Protein AF-A0A969JEM6-F1 (afdb_monomer_lite)

Structure (mmCIF, N/CA/C/O backbone):
data_AF-A0A969JEM6-F1
#
_entry.id   AF-A0A969JEM6-F1
#
loop_
_atom_site.group_PDB
_atom_site.id
_atom_site.type_symbol
_atom_site.label_atom_id
_atom_site.label_alt_id
_atom_site.label_comp_id
_atom_site.label_asym_id
_atom_site.label_entity_id
_atom_site.label_seq_id
_atom_site.pdbx_PDB_ins_code
_atom_site.Cartn_x
_atom_site.Cartn_y
_atom_site.Cartn_z
_atom_site.occupancy
_atom_site.B_iso_or_equiv
_atom_site.auth_seq_id
_atom_site.auth_comp_id
_atom_site.auth_asym_id
_atom_site.auth_atom_id
_atom_site.pdbx_PDB_model_num
ATOM 1 N N . MET A 1 1 ? 34.887 -62.435 2.818 1.00 40.88 1 MET A N 1
ATOM 2 C CA . MET A 1 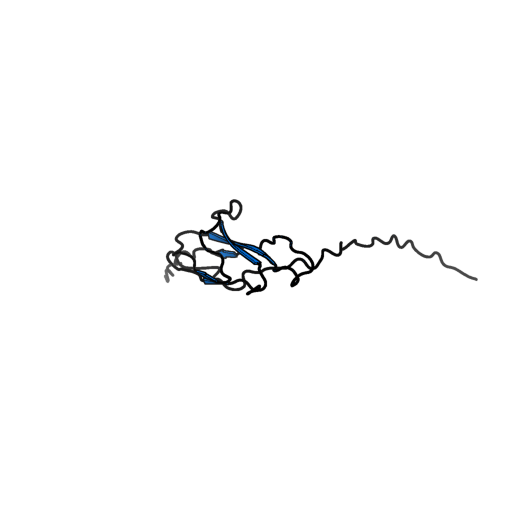1 ? 34.932 -61.099 3.454 1.00 40.88 1 MET A CA 1
ATOM 3 C C . MET A 1 1 ? 34.370 -60.089 2.469 1.00 40.88 1 MET A C 1
ATOM 5 O O . MET A 1 1 ? 34.846 -60.083 1.344 1.00 40.88 1 MET A O 1
ATOM 9 N N . GLY A 1 2 ? 33.374 -59.289 2.868 1.00 42.28 2 GLY A N 1
ATOM 10 C CA . GLY A 1 2 ? 32.881 -58.158 2.066 1.00 42.28 2 GLY A CA 1
ATOM 11 C C . GLY A 1 2 ? 31.362 -57.968 2.062 1.00 42.28 2 GLY A C 1
ATOM 12 O O . GLY A 1 2 ? 30.736 -58.133 1.025 1.00 42.28 2 GLY A O 1
ATOM 13 N N . PHE A 1 3 ? 30.788 -57.622 3.221 1.00 39.22 3 PHE A N 1
ATOM 14 C CA . PHE A 1 3 ? 29.516 -56.885 3.349 1.00 39.22 3 PHE A CA 1
ATOM 15 C C . PHE A 1 3 ? 29.676 -55.501 2.656 1.00 39.22 3 PHE A C 1
ATOM 17 O O . PHE A 1 3 ? 30.800 -55.025 2.537 1.00 39.22 3 PHE A O 1
ATOM 24 N N . PHE A 1 4 ? 28.676 -54.785 2.133 1.00 37.66 4 PHE A N 1
ATOM 25 C CA . PHE A 1 4 ? 27.441 -54.310 2.758 1.00 37.66 4 PHE A CA 1
ATOM 26 C C . PHE A 1 4 ? 26.415 -53.894 1.688 1.00 37.66 4 PHE A C 1
ATOM 28 O O . PHE A 1 4 ? 26.761 -53.318 0.657 1.00 37.66 4 PHE A O 1
ATOM 35 N N . VAL A 1 5 ? 25.141 -54.121 2.007 1.00 42.50 5 VAL A N 1
ATOM 36 C CA . VAL A 1 5 ? 23.962 -53.520 1.370 1.00 42.50 5 VAL A CA 1
ATOM 37 C C . VAL A 1 5 ? 24.083 -51.997 1.455 1.00 42.50 5 VAL A C 1
ATOM 39 O O . VAL A 1 5 ? 24.237 -51.465 2.555 1.00 42.50 5 VAL A O 1
ATOM 42 N N . LYS A 1 6 ? 24.009 -51.284 0.324 1.00 45.16 6 LYS A N 1
ATOM 43 C CA . LYS A 1 6 ? 23.930 -49.819 0.333 1.00 45.16 6 LYS A CA 1
ATOM 44 C C . LYS A 1 6 ? 22.511 -49.369 -0.001 1.00 45.16 6 LYS A C 1
ATOM 46 O O . LYS A 1 6 ? 21.982 -49.614 -1.078 1.00 45.16 6 LYS A O 1
ATOM 51 N N . ILE A 1 7 ? 21.943 -48.782 1.039 1.00 41.78 7 ILE A N 1
ATOM 52 C CA . ILE A 1 7 ? 20.636 -48.173 1.243 1.00 41.78 7 ILE A CA 1
ATOM 53 C C . ILE A 1 7 ? 20.178 -47.311 0.057 1.00 41.78 7 ILE A C 1
ATOM 55 O O . ILE A 1 7 ? 20.958 -46.581 -0.551 1.00 41.78 7 ILE A O 1
ATOM 59 N N . ILE A 1 8 ? 18.875 -47.401 -0.210 1.00 48.31 8 ILE A N 1
ATOM 60 C CA . ILE A 1 8 ? 18.092 -46.586 -1.136 1.00 48.31 8 ILE A CA 1
ATOM 61 C C . ILE A 1 8 ? 18.220 -45.119 -0.710 1.00 48.31 8 ILE A C 1
ATOM 63 O O . ILE A 1 8 ? 17.742 -44.747 0.358 1.00 48.31 8 ILE A O 1
ATOM 67 N N . ALA A 1 9 ? 18.826 -44.275 -1.537 1.00 36.41 9 ALA A N 1
ATOM 68 C CA . ALA A 1 9 ? 18.547 -42.847 -1.496 1.00 36.41 9 ALA A CA 1
ATOM 69 C C . ALA A 1 9 ? 17.651 -42.558 -2.697 1.00 36.41 9 ALA A C 1
ATOM 71 O O . ALA A 1 9 ? 18.123 -42.296 -3.801 1.00 36.41 9 ALA A O 1
ATOM 72 N N . GLN A 1 10 ? 16.339 -42.676 -2.489 1.00 46.25 10 GLN A N 1
ATOM 73 C CA . GLN A 1 10 ? 15.382 -41.976 -3.325 1.00 46.25 10 GLN A CA 1
ATOM 74 C C . GLN A 1 10 ? 15.727 -40.507 -3.111 1.00 46.25 10 GLN A C 1
ATOM 76 O O . GLN A 1 10 ? 15.475 -39.956 -2.040 1.00 46.25 10 GLN A O 1
ATOM 81 N N . SER A 1 11 ? 16.428 -39.914 -4.075 1.00 45.47 11 SER A N 1
ATOM 82 C CA . SER A 1 11 ? 16.534 -38.470 -4.140 1.00 45.47 11 SER A CA 1
ATOM 83 C C . SER A 1 11 ? 15.106 -37.993 -4.358 1.00 45.47 11 SER A C 1
ATOM 85 O O . SER A 1 11 ? 14.621 -37.895 -5.479 1.00 45.47 11 SER A O 1
ATOM 87 N N . VAL A 1 12 ? 14.406 -37.725 -3.261 1.00 53.12 12 VAL A N 1
ATOM 88 C CA . VAL A 1 12 ? 13.613 -36.517 -3.244 1.00 53.12 12 VAL A CA 1
ATOM 89 C C . VAL A 1 12 ? 14.666 -35.423 -3.334 1.00 53.12 12 VAL A C 1
ATOM 91 O O . VAL A 1 12 ? 15.218 -34.959 -2.340 1.00 53.12 12 VAL A O 1
ATOM 94 N N . ALA A 1 13 ? 15.032 -35.067 -4.568 1.00 46.59 13 ALA A N 1
ATOM 95 C CA . ALA A 1 13 ? 15.223 -33.663 -4.826 1.00 46.59 13 ALA A CA 1
ATOM 96 C C . ALA A 1 13 ? 13.901 -33.081 -4.345 1.00 46.59 13 ALA A C 1
ATOM 98 O O . ALA A 1 13 ? 12.860 -33.234 -4.984 1.00 46.59 13 ALA A O 1
ATOM 99 N N . SER A 1 14 ? 13.907 -32.601 -3.104 1.00 43.34 14 SER A N 1
ATOM 100 C CA . SER A 1 14 ? 13.032 -31.526 -2.729 1.00 43.34 14 SER A CA 1
ATOM 101 C C . SER A 1 14 ? 13.336 -30.504 -3.803 1.00 43.34 14 SER A C 1
ATOM 103 O O . SER A 1 14 ? 14.356 -29.822 -3.738 1.00 43.34 14 SER A O 1
ATOM 105 N N . ASP A 1 15 ? 12.534 -30.522 -4.865 1.00 44.91 15 ASP A N 1
ATOM 106 C CA . ASP A 1 15 ? 12.323 -29.375 -5.711 1.00 44.91 15 ASP A CA 1
ATOM 107 C C . ASP A 1 15 ? 11.793 -28.319 -4.736 1.00 44.91 15 ASP A C 1
ATOM 109 O O . ASP A 1 15 ? 10.605 -28.017 -4.661 1.00 44.91 15 ASP A O 1
ATOM 113 N N . GLU A 1 16 ? 12.697 -27.717 -3.966 1.00 48.38 16 GLU A N 1
ATOM 114 C CA . GLU A 1 16 ? 12.701 -26.279 -3.935 1.00 48.38 16 GLU A CA 1
ATOM 115 C C . GLU A 1 16 ? 12.905 -25.903 -5.394 1.00 48.38 16 GLU A C 1
ATOM 117 O O . GLU A 1 16 ? 14.022 -25.779 -5.895 1.00 48.38 16 GLU A O 1
ATOM 122 N N . ILE A 1 17 ? 11.771 -25.832 -6.100 1.00 39.69 17 ILE A N 1
ATOM 123 C CA . ILE A 1 17 ? 11.604 -25.005 -7.274 1.00 39.69 17 ILE A CA 1
ATOM 124 C C . ILE A 1 17 ? 12.444 -23.782 -6.951 1.00 39.69 17 ILE A C 1
ATOM 126 O O . ILE A 1 17 ? 12.180 -23.110 -5.951 1.00 39.69 17 ILE A O 1
ATOM 130 N N . ILE A 1 18 ? 13.502 -23.551 -7.724 1.00 42.97 18 ILE A N 1
ATOM 131 C CA . ILE A 1 18 ? 14.241 -22.301 -7.652 1.00 42.97 18 ILE A CA 1
ATOM 132 C C . ILE A 1 18 ? 13.250 -21.276 -8.191 1.00 42.97 18 ILE A C 1
ATOM 134 O O . ILE A 1 18 ? 13.226 -20.958 -9.378 1.00 42.97 18 ILE A O 1
ATOM 138 N N . ILE A 1 19 ? 12.320 -20.855 -7.336 1.00 39.88 19 ILE A N 1
ATOM 139 C CA . ILE A 1 19 ? 11.468 -19.728 -7.615 1.00 39.88 19 ILE A CA 1
ATOM 140 C C . ILE A 1 19 ? 12.484 -18.601 -7.672 1.00 39.88 19 ILE A C 1
ATOM 142 O O . ILE A 1 19 ? 13.148 -18.334 -6.666 1.00 39.88 19 ILE A O 1
ATOM 146 N N . ALA A 1 20 ? 12.681 -18.024 -8.864 1.00 47.22 20 ALA A N 1
ATOM 147 C CA . ALA A 1 20 ? 13.446 -16.792 -9.045 1.00 47.22 20 ALA A CA 1
ATOM 148 C C . ALA A 1 20 ? 13.186 -15.893 -7.834 1.00 47.22 20 ALA A C 1
ATOM 150 O O . ALA A 1 20 ? 12.021 -15.854 -7.426 1.00 47.22 20 ALA A O 1
ATOM 151 N N . PRO A 1 21 ? 14.204 -15.248 -7.229 1.00 49.34 21 PRO A N 1
ATOM 152 C CA . PRO A 1 21 ? 14.041 -14.553 -5.957 1.00 49.34 21 PRO A CA 1
ATOM 153 C C . PRO A 1 21 ? 12.795 -13.675 -6.034 1.00 49.34 21 PRO A C 1
ATOM 155 O O . PRO A 1 21 ? 12.792 -12.648 -6.713 1.00 49.34 21 PRO A O 1
ATOM 158 N N . ILE A 1 22 ? 11.699 -14.136 -5.417 1.00 52.25 22 ILE A N 1
ATOM 159 C CA . ILE A 1 22 ? 10.455 -13.382 -5.436 1.00 52.25 22 ILE A CA 1
ATOM 160 C C . ILE A 1 22 ? 10.801 -12.120 -4.674 1.00 52.25 22 ILE A C 1
ATOM 162 O O . ILE A 1 22 ? 11.292 -12.184 -3.542 1.00 52.25 22 ILE A O 1
ATOM 166 N N . LEU A 1 23 ? 10.593 -10.982 -5.324 1.00 62.50 23 LEU A N 1
ATOM 167 C CA . LEU A 1 23 ? 10.814 -9.685 -4.726 1.00 62.50 23 LEU A CA 1
ATOM 168 C C . LEU A 1 23 ? 9.880 -9.558 -3.520 1.00 62.50 23 LEU A C 1
ATOM 170 O O . LEU A 1 23 ? 8.702 -9.251 -3.657 1.00 62.50 23 LEU A O 1
ATOM 174 N N . HIS A 1 24 ? 10.391 -9.848 -2.326 1.00 65.06 24 HIS A N 1
ATOM 175 C CA . HIS A 1 24 ? 9.619 -9.705 -1.103 1.00 65.06 24 HIS A CA 1
ATOM 176 C C . HIS A 1 24 ? 9.538 -8.227 -0.754 1.00 65.06 24 HIS A C 1
ATOM 178 O O . HIS A 1 24 ? 10.484 -7.623 -0.247 1.00 65.06 24 HIS A O 1
ATOM 184 N N . ILE A 1 25 ? 8.385 -7.641 -1.045 1.00 68.62 25 ILE A N 1
ATOM 185 C CA . ILE A 1 25 ? 8.106 -6.250 -0.728 1.00 68.62 25 ILE A CA 1
ATOM 186 C C . ILE A 1 25 ? 7.354 -6.222 0.575 1.00 68.62 25 ILE A C 1
ATOM 188 O O . ILE A 1 25 ? 6.277 -6.803 0.706 1.00 68.62 25 ILE A O 1
ATOM 192 N N . ASN A 1 26 ? 7.933 -5.496 1.517 1.00 72.25 26 ASN A N 1
ATOM 193 C CA . ASN A 1 26 ? 7.335 -5.286 2.811 1.00 72.25 26 ASN A CA 1
ATOM 194 C C . ASN A 1 26 ? 6.943 -3.819 2.964 1.00 72.25 26 ASN A C 1
ATOM 196 O O . ASN A 1 26 ? 7.688 -2.910 2.577 1.00 72.25 26 ASN A O 1
ATOM 200 N N . ILE A 1 27 ? 5.776 -3.604 3.555 1.00 75.19 27 ILE A N 1
ATOM 201 C CA . ILE A 1 27 ? 5.439 -2.366 4.240 1.00 75.19 27 ILE A CA 1
ATOM 202 C C . ILE A 1 27 ? 6.286 -2.372 5.513 1.00 75.19 27 ILE A C 1
ATOM 204 O O . ILE A 1 27 ? 6.094 -3.220 6.382 1.00 75.19 27 ILE A O 1
ATOM 208 N N . LEU A 1 28 ? 7.291 -1.499 5.564 1.00 63.34 28 LEU A N 1
ATOM 209 C CA . LEU A 1 28 ? 8.305 -1.491 6.624 1.00 63.34 28 LEU A CA 1
ATOM 210 C C . LEU A 1 28 ? 7.969 -0.549 7.770 1.00 63.34 28 LEU A C 1
ATOM 212 O O . LEU A 1 28 ? 8.478 -0.715 8.874 1.00 63.34 28 LEU A O 1
ATOM 216 N N . GLU A 1 29 ? 7.138 0.453 7.503 1.00 66.12 29 GLU A N 1
ATOM 217 C CA . GLU A 1 29 ? 6.789 1.467 8.485 1.00 66.12 29 GLU A CA 1
ATOM 218 C C . GLU A 1 29 ? 5.302 1.777 8.394 1.00 66.12 29 GLU A C 1
ATOM 220 O O . GLU A 1 29 ? 4.740 1.861 7.301 1.00 66.12 29 GLU A O 1
ATOM 225 N N . GLY A 1 30 ? 4.688 1.910 9.566 1.00 62.81 30 GLY A N 1
ATOM 226 C CA . GLY A 1 30 ? 3.265 2.132 9.760 1.00 62.81 30 GLY A CA 1
ATOM 227 C C . GLY A 1 30 ? 2.874 1.713 11.168 1.00 62.81 30 GLY A C 1
ATOM 228 O O . GLY A 1 30 ? 3.247 0.626 11.607 1.00 62.81 30 GLY A O 1
ATOM 229 N N . SER A 1 31 ? 2.138 2.558 11.891 1.00 67.31 31 SER A N 1
ATOM 230 C CA . SER A 1 31 ? 1.594 2.131 13.179 1.00 67.31 31 SER A CA 1
ATOM 231 C C . SER A 1 31 ? 0.557 1.037 12.930 1.00 67.31 31 SER A C 1
ATOM 233 O O . SER A 1 31 ? -0.398 1.255 12.185 1.00 67.31 31 SER A O 1
ATOM 235 N N . SER A 1 32 ? 0.741 -0.143 13.526 1.00 74.00 32 SER A N 1
ATOM 236 C CA . SER A 1 32 ? -0.262 -1.216 13.479 1.00 74.00 32 SER A CA 1
ATOM 237 C C . SER A 1 32 ? -1.495 -0.876 14.311 1.00 74.00 32 SER A C 1
ATOM 239 O O . SER A 1 32 ? -2.564 -1.432 14.082 1.00 74.00 32 SER A O 1
ATOM 241 N N . ASN A 1 33 ? -1.334 0.048 15.258 1.00 79.19 33 ASN A N 1
ATOM 242 C CA . ASN A 1 33 ? -2.306 0.403 16.270 1.00 79.19 33 ASN A CA 1
ATOM 243 C C . ASN A 1 33 ? -2.381 1.930 16.354 1.00 79.19 33 ASN A C 1
ATOM 245 O O . ASN A 1 33 ? -1.367 2.585 16.596 1.00 79.19 33 ASN A O 1
ATOM 249 N N . ILE A 1 34 ? -3.553 2.509 16.132 1.00 82.31 34 ILE A N 1
ATOM 250 C CA . ILE A 1 34 ? -3.751 3.963 16.199 1.00 82.31 34 ILE A CA 1
ATOM 251 C C . ILE A 1 34 ? -5.029 4.311 16.935 1.00 82.31 34 ILE A C 1
ATOM 253 O O . ILE A 1 34 ? -5.940 3.493 17.034 1.00 82.31 34 ILE A O 1
ATOM 257 N N . LYS A 1 35 ? -5.144 5.555 17.393 1.00 84.00 35 LYS A N 1
ATOM 258 C CA . LYS A 1 35 ? -6.428 6.050 17.897 1.00 84.00 35 LYS A CA 1
ATOM 259 C C . LYS A 1 35 ? -7.352 6.410 16.738 1.00 84.00 35 LYS A C 1
ATOM 261 O O . LYS A 1 35 ? -6.907 6.818 15.666 1.00 84.00 35 LYS A O 1
ATOM 266 N N . SER A 1 36 ? -8.660 6.299 16.966 1.00 79.44 36 SER A N 1
ATOM 267 C CA . SER A 1 36 ? -9.655 6.764 15.994 1.00 79.44 36 SER A CA 1
ATOM 268 C C . SER A 1 36 ? -9.415 8.235 15.641 1.00 79.44 36 SER A C 1
ATOM 270 O O . SER A 1 36 ? -9.293 9.081 16.528 1.00 79.44 36 SER A O 1
ATOM 272 N N . GLY A 1 37 ? -9.346 8.531 14.346 1.00 82.12 37 GLY A N 1
ATOM 273 C CA . GLY A 1 37 ? -9.076 9.866 13.820 1.00 82.12 37 GLY A CA 1
ATOM 274 C C . GLY A 1 37 ? -7.595 10.176 13.577 1.00 82.12 37 GLY A C 1
ATOM 275 O O . GLY A 1 37 ? -7.290 11.253 13.064 1.00 82.12 37 GLY A O 1
ATOM 276 N N . GLU A 1 38 ? -6.676 9.260 13.888 1.00 85.62 38 GLU A N 1
ATOM 277 C CA . GLU A 1 38 ? -5.264 9.423 13.543 1.00 85.62 38 GLU A CA 1
ATOM 278 C C . GLU A 1 38 ? -4.972 9.015 12.098 1.00 85.62 38 GLU A C 1
ATOM 280 O O . GLU A 1 38 ? -5.684 8.228 11.464 1.00 85.62 38 GLU A O 1
ATOM 285 N N . LYS A 1 39 ? -3.896 9.594 11.571 1.00 86.81 39 LYS A N 1
ATOM 286 C CA . LYS A 1 39 ? -3.336 9.261 10.266 1.00 86.81 39 LYS A CA 1
ATOM 287 C C . LYS A 1 39 ? -2.079 8.429 10.450 1.00 86.81 39 LYS A C 1
ATOM 289 O O . LYS A 1 39 ? -1.346 8.620 11.418 1.00 86.81 39 LYS A O 1
ATOM 294 N N . VAL A 1 40 ? -1.788 7.574 9.479 1.00 88.31 40 VAL A N 1
ATOM 295 C CA . VAL A 1 40 ? -0.569 6.767 9.452 1.00 88.31 40 VAL A CA 1
ATOM 296 C C . VAL A 1 40 ? 0.186 7.038 8.167 1.00 88.31 40 VAL A C 1
ATOM 298 O O . VAL A 1 40 ? -0.406 7.133 7.095 1.00 88.31 40 VAL A O 1
ATOM 301 N N . VAL A 1 41 ? 1.507 7.136 8.275 1.00 88.69 41 VAL A N 1
ATOM 302 C CA . VAL A 1 41 ? 2.393 7.143 7.113 1.00 88.69 41 VAL A CA 1
ATOM 303 C C . VAL A 1 41 ? 2.909 5.728 6.912 1.00 88.69 41 VAL A C 1
ATOM 305 O O . VAL A 1 41 ? 3.611 5.194 7.769 1.00 88.69 41 VAL A O 1
ATOM 308 N N . LEU A 1 42 ? 2.546 5.134 5.781 1.00 87.94 42 LEU A N 1
ATOM 309 C CA . LEU A 1 42 ? 3.030 3.840 5.335 1.00 87.94 42 LEU A CA 1
ATOM 310 C C . LEU A 1 42 ? 4.204 4.019 4.379 1.00 87.94 42 LEU A C 1
ATOM 312 O O . LEU A 1 42 ? 4.165 4.888 3.504 1.00 87.94 42 LEU A O 1
ATOM 316 N N . LYS A 1 43 ? 5.236 3.186 4.526 1.00 87.12 43 LYS A N 1
ATOM 317 C CA . LYS A 1 43 ? 6.393 3.173 3.619 1.00 87.12 43 LYS A CA 1
ATOM 318 C C . LYS A 1 43 ? 6.737 1.765 3.161 1.00 87.12 43 LYS A C 1
ATOM 320 O O . LYS A 1 43 ? 6.588 0.798 3.907 1.00 87.12 43 LYS A O 1
ATOM 325 N N . THR A 1 44 ? 7.237 1.669 1.937 1.00 83.88 44 THR A N 1
ATOM 326 C CA . THR A 1 44 ? 7.695 0.415 1.319 1.00 83.88 44 THR A CA 1
ATOM 327 C C . THR A 1 44 ? 9.221 0.364 1.260 1.00 83.88 44 THR A C 1
ATOM 329 O O . THR A 1 44 ? 9.866 1.401 1.124 1.00 83.88 44 THR A O 1
ATOM 332 N N . ASN A 1 45 ? 9.811 -0.836 1.319 1.00 77.94 45 ASN A N 1
ATOM 333 C CA . ASN A 1 45 ? 11.273 -0.989 1.214 1.00 77.94 45 ASN A CA 1
ATOM 334 C C . ASN A 1 45 ? 11.838 -0.743 -0.191 1.00 77.94 45 ASN A C 1
ATOM 336 O O . ASN A 1 45 ? 13.037 -0.562 -0.356 1.00 77.94 45 ASN A O 1
ATOM 340 N N . GLY A 1 46 ? 11.014 -0.842 -1.233 1.00 68.81 46 GLY A N 1
ATOM 341 C CA . GLY A 1 46 ? 11.573 -0.986 -2.576 1.00 68.81 46 GLY A CA 1
ATOM 342 C C . GLY A 1 46 ? 11.870 0.314 -3.317 1.00 68.81 46 GLY A C 1
ATOM 343 O O . GLY A 1 46 ? 12.295 0.233 -4.459 1.00 68.81 46 GLY A O 1
ATOM 344 N N . GLY A 1 47 ? 11.708 1.483 -2.685 1.00 73.12 47 GLY A N 1
ATOM 345 C CA . GLY A 1 47 ? 12.183 2.767 -3.229 1.00 73.12 47 GLY A CA 1
ATOM 346 C C . GLY A 1 47 ? 11.869 2.989 -4.719 1.00 73.12 47 GLY A C 1
ATOM 347 O O . GLY A 1 47 ? 10.814 2.594 -5.220 1.00 73.12 47 GLY A O 1
ATOM 348 N N . ASP A 1 48 ? 12.836 3.554 -5.438 1.00 75.19 48 ASP A N 1
ATOM 349 C CA . ASP A 1 48 ? 12.768 3.793 -6.885 1.00 75.19 48 ASP A CA 1
ATOM 350 C C . ASP A 1 48 ? 12.974 2.519 -7.728 1.00 75.19 48 ASP A C 1
ATOM 352 O O . ASP A 1 48 ? 13.176 2.603 -8.934 1.00 75.19 48 ASP A O 1
ATOM 356 N N . ALA A 1 49 ? 12.950 1.321 -7.133 1.00 76.62 49 ALA A N 1
ATOM 357 C CA . ALA A 1 49 ? 13.148 0.068 -7.862 1.00 76.62 49 ALA A CA 1
ATOM 358 C C . ALA A 1 49 ? 11.874 -0.427 -8.582 1.00 76.62 49 ALA A C 1
ATOM 360 O O . ALA A 1 49 ? 11.892 -1.492 -9.209 1.00 76.62 49 ALA A O 1
ATOM 361 N N . PHE A 1 50 ? 10.772 0.330 -8.508 1.00 82.69 50 PHE A N 1
ATOM 362 C CA . PHE A 1 50 ? 9.481 -0.008 -9.110 1.00 82.69 50 PHE A CA 1
ATOM 363 C C . PHE A 1 50 ? 9.116 0.910 -10.274 1.00 82.69 50 PHE A C 1
ATOM 365 O O . PHE A 1 50 ? 9.208 2.129 -10.173 1.00 82.69 50 PHE A O 1
ATOM 372 N N . SER A 1 51 ? 8.650 0.317 -11.375 1.00 84.00 51 SER A N 1
ATOM 373 C CA . SER A 1 51 ? 8.101 1.048 -12.520 1.00 84.00 51 SER A CA 1
ATOM 374 C C . SER A 1 51 ? 6.669 1.500 -12.261 1.00 84.00 51 SER A C 1
ATOM 376 O O . SER A 1 51 ? 6.256 2.569 -12.709 1.00 84.00 51 SER A O 1
ATOM 378 N N . THR A 1 52 ? 5.904 0.693 -11.526 1.00 87.06 52 THR A N 1
ATOM 379 C CA . THR A 1 52 ? 4.553 1.038 -11.094 1.00 87.06 52 THR A CA 1
ATOM 380 C C . THR A 1 52 ? 4.365 0.681 -9.634 1.00 87.06 52 THR A C 1
ATOM 382 O O . THR A 1 52 ? 4.870 -0.331 -9.152 1.00 87.06 52 THR A O 1
ATOM 385 N N . LEU A 1 53 ? 3.615 1.517 -8.926 1.00 89.25 53 LEU A N 1
ATOM 386 C CA . LEU A 1 53 ? 3.273 1.327 -7.527 1.00 89.25 53 LEU A CA 1
ATOM 387 C C . LEU A 1 53 ? 1.837 1.813 -7.346 1.00 89.25 53 LEU A C 1
ATOM 389 O O . LEU A 1 53 ? 1.464 2.864 -7.866 1.00 89.25 53 LEU A O 1
ATOM 393 N N . GLN A 1 54 ? 1.018 1.016 -6.673 1.00 91.94 54 GLN A N 1
ATOM 394 C CA . GLN A 1 54 ? -0.390 1.296 -6.443 1.00 91.94 54 GLN A CA 1
ATOM 395 C C . GLN A 1 54 ? -0.780 0.800 -5.055 1.00 91.94 54 GLN A C 1
ATOM 397 O O . GLN A 1 54 ? -0.845 -0.405 -4.796 1.00 91.94 54 GLN A O 1
ATOM 402 N N . TRP A 1 55 ? -1.078 1.733 -4.156 1.00 92.12 55 TRP A N 1
ATOM 403 C CA . TRP A 1 55 ? -1.617 1.379 -2.849 1.00 92.12 55 TRP A CA 1
ATOM 404 C C . TRP A 1 55 ? -3.060 0.907 -2.964 1.00 92.12 55 TRP A C 1
ATOM 406 O O . TRP A 1 55 ? -3.863 1.450 -3.733 1.00 92.12 55 TRP A O 1
ATOM 416 N N . GLN A 1 56 ? -3.381 -0.100 -2.162 1.00 91.69 56 GLN A N 1
ATOM 417 C CA . GLN A 1 56 ? -4.713 -0.652 -2.013 1.00 91.69 56 GLN A CA 1
ATOM 418 C C . GLN A 1 56 ? -5.102 -0.684 -0.541 1.00 91.69 56 GLN A C 1
ATOM 420 O O . GLN A 1 56 ? -4.279 -0.982 0.328 1.00 91.69 56 GLN A O 1
ATOM 425 N N . LEU A 1 57 ? -6.376 -0.410 -0.281 1.00 91.50 57 LEU A N 1
ATOM 426 C CA . LEU A 1 57 ? -6.977 -0.549 1.037 1.00 91.50 57 LEU A CA 1
ATOM 427 C C . LEU A 1 57 ? -8.066 -1.616 1.018 1.00 91.50 57 LEU 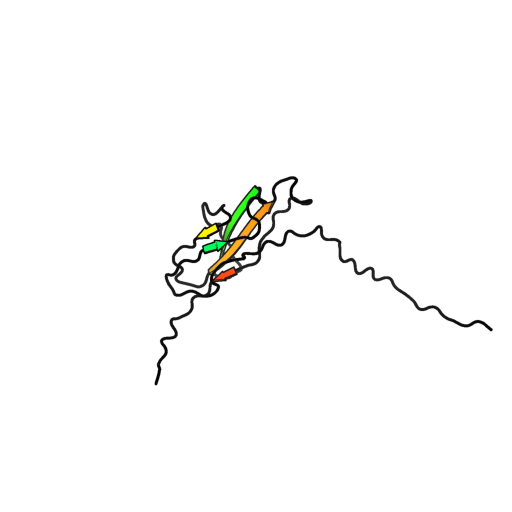A C 1
ATOM 429 O O . LEU A 1 57 ? -8.662 -1.907 -0.021 1.00 91.50 57 LEU A O 1
ATOM 433 N N . SER A 1 58 ? -8.339 -2.178 2.183 1.00 91.25 58 SER A N 1
ATOM 434 C CA . SER A 1 58 ? -9.404 -3.141 2.411 1.00 91.25 58 SER A CA 1
ATOM 435 C C . SER A 1 58 ? -9.975 -2.959 3.815 1.00 91.25 58 SER A C 1
ATOM 437 O O . SER A 1 58 ? -9.266 -2.548 4.730 1.00 91.25 58 SER A O 1
ATOM 439 N N . LEU A 1 59 ? -11.262 -3.256 3.991 1.00 88.75 59 LEU A N 1
ATOM 440 C CA . LEU A 1 59 ? -11.926 -3.240 5.301 1.00 88.75 59 LEU A CA 1
ATOM 441 C C . LEU A 1 59 ? -11.980 -4.625 5.953 1.00 88.75 59 LEU A C 1
ATOM 443 O O . LEU A 1 59 ? -12.188 -4.734 7.155 1.00 88.75 59 LEU A O 1
ATOM 447 N N . ASP A 1 60 ? -11.799 -5.680 5.162 1.00 86.50 60 ASP A N 1
ATOM 448 C CA . ASP A 1 60 ? -11.972 -7.076 5.567 1.00 86.50 60 ASP A CA 1
ATOM 449 C C . ASP A 1 60 ? -10.728 -7.942 5.296 1.00 86.50 60 ASP A C 1
ATOM 451 O O . ASP A 1 60 ? -10.721 -9.134 5.607 1.00 86.50 60 ASP A O 1
ATOM 455 N N . GLY A 1 61 ? -9.688 -7.364 4.686 1.00 83.00 61 GLY A N 1
ATOM 456 C CA . GLY A 1 61 ? -8.481 -8.059 4.238 1.00 83.00 61 GLY A CA 1
ATOM 457 C C . GLY A 1 61 ? -8.696 -8.954 3.011 1.00 83.00 61 GLY A C 1
ATOM 458 O O . GLY A 1 61 ? -7.757 -9.620 2.571 1.00 83.00 61 GLY A O 1
ATOM 459 N N . LYS A 1 62 ? -9.908 -8.983 2.441 1.00 85.81 62 LYS A N 1
ATOM 460 C CA . LYS A 1 62 ? -10.296 -9.872 1.333 1.00 85.81 62 LYS A CA 1
ATOM 461 C C . LYS A 1 62 ? -10.599 -9.090 0.065 1.00 85.81 62 LYS A C 1
ATOM 463 O O . LYS A 1 62 ? -10.104 -9.447 -1.002 1.00 85.81 62 LYS A O 1
ATOM 468 N N . VAL A 1 63 ? -11.382 -8.020 0.178 1.00 90.75 63 VAL A N 1
ATOM 469 C CA . VAL A 1 63 ? -11.751 -7.147 -0.935 1.00 90.75 63 VAL A CA 1
ATOM 470 C C . VAL A 1 63 ? -10.880 -5.904 -0.903 1.00 90.75 63 VAL A C 1
ATOM 472 O O . VAL A 1 63 ? -10.914 -5.130 0.053 1.00 90.75 63 VAL A O 1
ATOM 475 N N . TRP A 1 64 ? -10.107 -5.708 -1.965 1.00 90.94 64 TRP A N 1
ATOM 476 C CA . TRP A 1 64 ? -9.111 -4.648 -2.068 1.00 90.94 64 TRP A CA 1
ATOM 477 C C . TRP A 1 64 ? -9.525 -3.610 -3.102 1.00 90.94 64 TRP A C 1
ATOM 479 O O . TRP A 1 64 ? -9.938 -3.957 -4.206 1.00 90.94 64 TRP A O 1
ATOM 489 N N . GLN A 1 65 ? -9.391 -2.336 -2.748 1.00 93.38 65 GLN A N 1
ATOM 490 C CA . GLN A 1 65 ? -9.708 -1.202 -3.611 1.00 93.38 65 GLN A CA 1
ATOM 491 C C . GLN A 1 65 ? -8.466 -0.341 -3.821 1.00 93.38 65 GLN A C 1
ATOM 493 O O . GLN A 1 65 ? -7.721 -0.082 -2.875 1.00 93.38 65 GLN A O 1
ATOM 498 N N . ASN A 1 66 ? -8.254 0.117 -5.056 1.00 92.94 66 ASN A N 1
ATOM 499 C CA . ASN A 1 66 ? -7.158 1.027 -5.384 1.00 92.94 66 ASN A CA 1
ATOM 500 C C . ASN A 1 66 ? -7.385 2.390 -4.736 1.00 92.94 66 ASN A C 1
ATOM 502 O O . ASN A 1 66 ? -8.459 2.977 -4.873 1.00 92.94 66 ASN A O 1
ATOM 506 N N . VAL A 1 67 ? -6.349 2.917 -4.087 1.00 90.75 67 VAL A N 1
ATOM 507 C CA . VAL A 1 67 ? -6.370 4.280 -3.565 1.00 90.75 67 VAL A CA 1
ATOM 508 C C . VAL A 1 67 ? -5.987 5.255 -4.686 1.00 90.75 67 VAL A C 1
ATOM 510 O O . VAL A 1 67 ? -4.887 5.150 -5.239 1.00 90.75 67 VAL A O 1
ATOM 513 N N . PRO A 1 68 ? -6.857 6.211 -5.057 1.00 89.50 68 PRO A N 1
ATOM 514 C CA . PRO A 1 68 ? -6.578 7.125 -6.158 1.00 89.50 68 PRO A CA 1
ATOM 515 C C . PRO A 1 68 ? -5.305 7.941 -5.918 1.00 89.50 68 PRO A C 1
ATOM 517 O O . PRO A 1 68 ? -5.136 8.524 -4.849 1.00 89.50 68 PRO A O 1
ATOM 520 N N . LYS A 1 69 ? -4.442 8.029 -6.941 1.00 86.81 69 LYS A N 1
ATOM 521 C CA . LYS A 1 69 ? -3.181 8.803 -6.940 1.00 86.81 69 LYS A CA 1
ATOM 522 C C . LYS A 1 69 ? -2.129 8.339 -5.921 1.00 86.81 69 LYS A C 1
ATOM 524 O O . LYS A 1 69 ? -1.116 9.014 -5.748 1.00 86.81 69 LYS A O 1
ATOM 529 N N . ALA A 1 70 ? -2.338 7.205 -5.260 1.00 89.81 70 ALA A N 1
ATOM 530 C CA . ALA A 1 70 ? -1.385 6.647 -4.316 1.00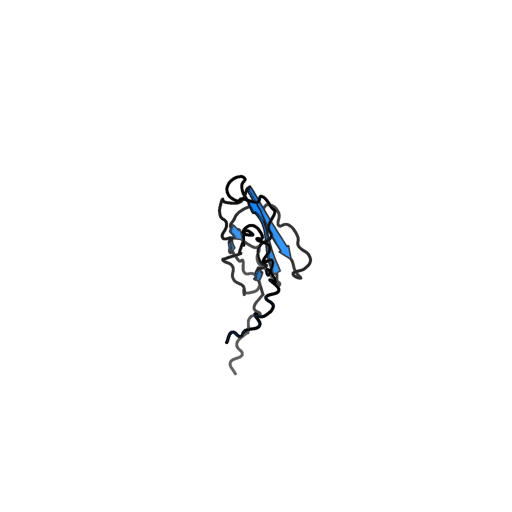 89.81 70 ALA A CA 1
ATOM 531 C C . ALA A 1 70 ? -0.363 5.769 -5.050 1.00 89.81 70 ALA A C 1
ATOM 533 O O . ALA A 1 70 ? -0.438 4.539 -5.013 1.00 89.81 70 ALA A O 1
ATOM 534 N N . ASN A 1 71 ? 0.583 6.432 -5.720 1.00 90.25 71 ASN A N 1
ATOM 535 C CA . ASN A 1 71 ? 1.597 5.784 -6.559 1.00 90.25 71 ASN A CA 1
ATOM 536 C C . ASN A 1 71 ? 3.032 6.031 -6.067 1.00 90.25 71 ASN A C 1
ATOM 538 O O . ASN A 1 71 ? 3.989 5.713 -6.763 1.00 90.25 71 ASN A O 1
ATOM 542 N N . GLY A 1 72 ? 3.187 6.639 -4.890 1.00 87.50 72 GLY A N 1
ATOM 543 C CA . GLY A 1 72 ? 4.488 6.893 -4.277 1.00 87.50 72 GLY A CA 1
ATOM 544 C C . GLY A 1 72 ? 4.873 5.818 -3.266 1.00 87.50 72 GLY A C 1
ATOM 545 O O . GLY A 1 72 ? 4.023 5.117 -2.721 1.00 87.50 72 GLY A O 1
ATOM 546 N N . ASN A 1 73 ? 6.162 5.735 -2.954 1.00 85.56 73 ASN A N 1
ATOM 547 C CA . ASN A 1 73 ? 6.701 4.830 -1.934 1.00 85.56 73 ASN A CA 1
ATOM 548 C C . ASN A 1 73 ? 6.200 5.105 -0.522 1.00 85.56 73 ASN A C 1
ATOM 550 O O . ASN A 1 73 ? 6.166 4.186 0.302 1.00 85.56 73 ASN A O 1
ATOM 554 N N . ASN A 1 74 ? 5.815 6.356 -0.277 1.00 88.50 74 ASN A N 1
ATOM 555 C CA . ASN A 1 74 ? 5.230 6.818 0.964 1.00 88.50 74 ASN A CA 1
ATOM 556 C C . ASN A 1 74 ? 3.754 7.110 0.713 1.00 88.50 74 ASN A C 1
ATOM 558 O O . ASN A 1 74 ? 3.406 7.806 -0.244 1.00 88.50 74 ASN A O 1
ATOM 562 N N . PHE A 1 75 ? 2.900 6.622 1.599 1.00 88.94 75 PHE A N 1
ATOM 563 C CA . PHE A 1 75 ? 1.470 6.868 1.554 1.00 88.94 75 PHE A CA 1
ATOM 564 C C . PHE A 1 75 ? 0.975 7.313 2.924 1.00 88.94 75 PHE A C 1
ATOM 566 O O . PHE A 1 75 ? 1.093 6.582 3.902 1.00 88.94 75 PHE A O 1
ATOM 573 N N . GLU A 1 76 ? 0.428 8.524 2.996 1.00 89.62 76 GLU A N 1
ATOM 574 C CA . GLU A 1 76 ? -0.264 9.016 4.187 1.00 89.62 76 GLU A CA 1
ATOM 575 C C . GLU A 1 76 ? -1.747 8.657 4.079 1.00 89.62 76 GLU A C 1
ATOM 577 O O . GLU A 1 76 ? -2.427 9.042 3.123 1.00 89.62 76 GLU A O 1
ATOM 582 N N . THR A 1 77 ? -2.259 7.911 5.055 1.00 87.50 77 THR A N 1
ATOM 583 C CA . THR A 1 77 ? -3.681 7.579 5.121 1.00 87.50 77 THR A CA 1
ATOM 584 C C . THR A 1 77 ? -4.505 8.813 5.492 1.00 87.50 77 THR A C 1
ATOM 586 O O . THR A 1 77 ? -4.038 9.739 6.159 1.00 87.50 77 THR A O 1
ATOM 589 N N . ALA A 1 78 ? -5.791 8.801 5.137 1.00 86.81 78 ALA A N 1
ATOM 590 C CA . ALA A 1 78 ? -6.750 9.683 5.795 1.00 86.81 78 ALA A CA 1
ATOM 591 C C . ALA A 1 78 ? -6.874 9.327 7.290 1.00 86.81 78 ALA A C 1
ATOM 593 O O . ALA A 1 78 ? -6.391 8.281 7.731 1.00 86.81 78 ALA A O 1
ATOM 594 N N . ALA A 1 79 ? -7.535 10.197 8.057 1.00 85.31 79 ALA A N 1
ATOM 595 C CA . ALA A 1 79 ? -7.889 9.919 9.444 1.00 85.31 79 ALA A CA 1
ATOM 596 C C . ALA A 1 79 ? -8.790 8.675 9.495 1.00 85.31 79 ALA A C 1
ATOM 598 O O . ALA A 1 79 ? -9.908 8.699 8.975 1.00 85.31 79 ALA A O 1
ATOM 599 N N . LEU A 1 80 ? -8.292 7.580 10.066 1.00 85.75 80 LEU A N 1
ATOM 600 C CA . LEU A 1 80 ? -9.007 6.307 10.066 1.00 85.75 80 LEU A CA 1
ATOM 601 C C . LEU A 1 80 ? -9.934 6.230 11.282 1.00 85.75 80 LEU A C 1
ATOM 603 O O . LEU A 1 80 ? -9.513 6.452 12.414 1.00 85.75 80 LEU A O 1
ATOM 607 N N . THR A 1 81 ? -11.202 5.898 11.049 1.00 85.69 81 THR A N 1
ATOM 608 C CA . THR A 1 81 ? -12.238 5.752 12.093 1.00 85.69 81 THR A CA 1
ATOM 609 C C . THR A 1 81 ? -12.696 4.308 12.300 1.00 85.69 81 THR A C 1
ATOM 611 O O . THR A 1 81 ? -13.525 4.037 13.165 1.00 85.69 81 THR A O 1
ATOM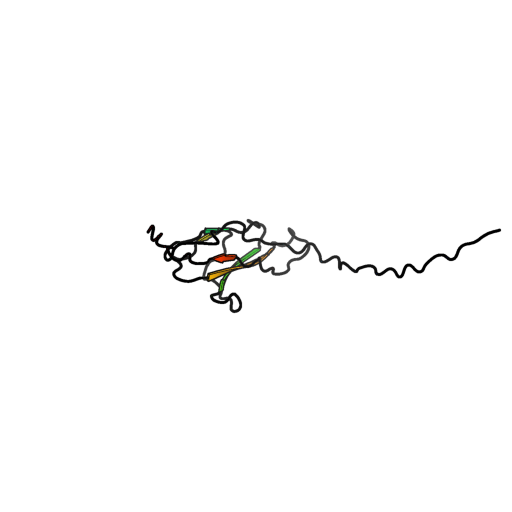 614 N N . GLN A 1 82 ? -12.107 3.373 11.556 1.00 84.94 82 GLN A N 1
ATOM 615 C CA . GLN A 1 82 ? -12.277 1.929 11.697 1.00 84.94 82 GLN A CA 1
ATOM 616 C C . GLN A 1 82 ? -10.988 1.213 11.281 1.00 84.94 82 GLN A C 1
ATOM 618 O O . GLN A 1 82 ? -10.104 1.825 10.676 1.00 84.94 82 GLN A O 1
ATOM 623 N N . THR A 1 83 ? -10.885 -0.080 11.583 1.00 86.38 83 THR A N 1
ATOM 624 C CA . THR A 1 83 ? -9.758 -0.914 11.147 1.00 86.38 83 THR A CA 1
ATOM 625 C C . THR A 1 83 ? -9.687 -0.964 9.623 1.00 86.38 83 THR A C 1
ATOM 627 O O . THR A 1 83 ? -10.692 -1.220 8.957 1.00 86.38 83 THR A O 1
ATOM 630 N N . HIS A 1 84 ? -8.497 -0.727 9.078 1.00 88.38 84 HIS A N 1
ATOM 631 C CA . HIS A 1 84 ? -8.216 -0.823 7.648 1.00 88.38 84 HIS A CA 1
ATOM 632 C C . HIS A 1 84 ? -6.984 -1.694 7.421 1.00 88.38 84 HIS A C 1
ATOM 634 O O . HIS A 1 84 ? -6.038 -1.685 8.204 1.00 88.38 84 HIS A O 1
ATOM 640 N N . PHE A 1 85 ? -6.980 -2.421 6.315 1.00 88.75 85 PHE A N 1
ATOM 641 C CA . PHE A 1 85 ? -5.854 -3.208 5.842 1.00 88.75 85 PHE A CA 1
ATOM 642 C C . PHE A 1 85 ? -5.258 -2.514 4.630 1.00 88.75 85 PHE A C 1
ATOM 644 O O . PHE A 1 85 ? -5.991 -2.113 3.727 1.00 88.75 85 PHE A O 1
ATOM 651 N N . PHE A 1 86 ? -3.937 -2.401 4.590 1.00 89.06 86 PHE A N 1
ATOM 652 C CA . PHE A 1 86 ? -3.221 -1.792 3.477 1.00 89.06 86 PHE A CA 1
ATOM 653 C C . PHE A 1 86 ? -2.262 -2.792 2.851 1.00 89.06 86 PHE A C 1
ATOM 655 O O . PHE A 1 86 ? -1.633 -3.591 3.543 1.00 89.06 86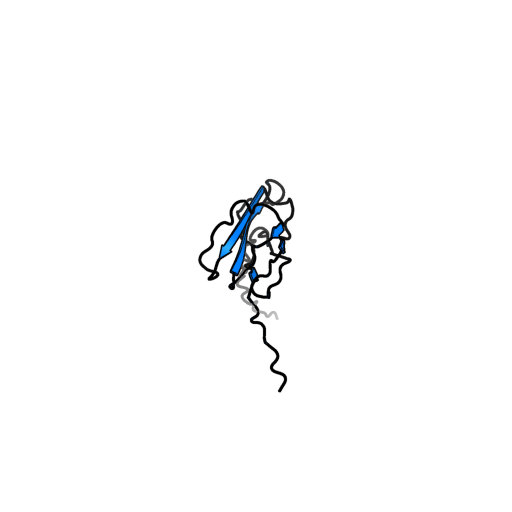 PHE A O 1
ATOM 662 N N . ARG A 1 87 ? -2.155 -2.743 1.528 1.00 88.94 87 ARG A N 1
ATOM 663 C CA . ARG A 1 87 ? -1.138 -3.457 0.756 1.00 88.94 87 ARG A CA 1
ATOM 664 C C . ARG A 1 87 ? -0.721 -2.601 -0.427 1.00 88.94 87 ARG A C 1
ATOM 666 O O . ARG A 1 87 ? -1.465 -1.712 -0.845 1.00 88.94 87 ARG A O 1
ATOM 673 N N . VAL A 1 88 ? 0.432 -2.901 -0.999 1.00 87.94 88 VAL A N 1
ATOM 674 C CA . VAL A 1 88 ? 0.876 -2.294 -2.248 1.00 87.94 88 VAL A CA 1
ATOM 675 C C . VAL A 1 88 ? 0.946 -3.352 -3.341 1.00 87.94 88 VAL A C 1
ATOM 677 O O . VAL A 1 88 ? 1.392 -4.475 -3.111 1.00 87.94 88 VAL A O 1
ATOM 680 N N . VAL A 1 89 ? 0.479 -2.988 -4.531 1.00 88.00 89 VAL A N 1
ATOM 681 C CA . VAL A 1 89 ? 0.722 -3.731 -5.768 1.00 88.00 89 VAL A CA 1
ATOM 682 C C . VAL A 1 89 ? 1.721 -2.931 -6.575 1.00 88.00 89 VAL A C 1
ATOM 684 O O . VAL A 1 89 ? 1.568 -1.719 -6.729 1.00 88.00 89 VAL A O 1
ATOM 687 N N . CYS A 1 90 ? 2.755 -3.583 -7.074 1.00 85.12 90 CYS A N 1
ATOM 688 C CA . CYS A 1 90 ? 3.796 -2.893 -7.814 1.00 85.12 90 CYS A CA 1
ATOM 689 C C . CYS A 1 90 ? 4.431 -3.801 -8.855 1.00 85.12 90 CYS A C 1
ATOM 691 O O . CYS A 1 90 ? 4.354 -5.031 -8.779 1.00 85.12 90 CYS A O 1
ATOM 693 N N . ARG A 1 91 ? 5.073 -3.165 -9.827 1.00 83.62 91 ARG A N 1
ATOM 694 C CA . ARG A 1 91 ? 5.902 -3.828 -10.821 1.00 83.62 91 ARG A CA 1
ATOM 695 C C . ARG A 1 91 ? 7.328 -3.298 -10.696 1.00 83.62 91 ARG A C 1
ATOM 697 O O . ARG A 1 91 ? 7.495 -2.080 -10.620 1.00 83.62 91 ARG A O 1
ATOM 704 N N . PRO A 1 92 ? 8.351 -4.164 -10.680 1.00 80.69 92 PRO A N 1
ATOM 705 C CA . PRO A 1 92 ? 9.745 -3.727 -10.738 1.00 80.69 92 PRO A CA 1
ATOM 706 C C . PRO A 1 92 ? 10.071 -2.936 -12.016 1.00 80.69 92 PRO A C 1
ATOM 708 O O . PRO A 1 92 ? 9.300 -2.927 -12.977 1.00 80.69 92 PRO A O 1
ATOM 711 N N . ILE A 1 93 ? 11.191 -2.212 -12.008 1.00 81.25 93 ILE A N 1
ATOM 712 C CA . ILE A 1 93 ? 11.762 -1.620 -13.227 1.00 81.25 93 ILE A CA 1
ATOM 713 C C . ILE A 1 93 ? 12.465 -2.708 -14.040 1.00 81.25 93 ILE A C 1
ATOM 715 O O . ILE A 1 93 ? 13.149 -3.580 -13.485 1.00 81.25 93 ILE A O 1
ATOM 719 N N . ASP A 1 94 ? 12.320 -2.617 -15.363 1.00 78.25 94 ASP A N 1
ATOM 720 C CA . ASP A 1 94 ? 12.999 -3.508 -16.296 1.00 78.25 94 ASP A CA 1
ATOM 721 C C . ASP A 1 94 ? 14.524 -3.414 -16.155 1.00 78.25 94 ASP A C 1
ATOM 723 O O . ASP A 1 94 ? 15.093 -2.327 -16.051 1.00 78.25 94 ASP A O 1
ATOM 727 N N . GLY A 1 95 ? 15.187 -4.566 -16.094 1.00 70.62 95 GLY A N 1
ATOM 728 C CA . GLY A 1 95 ? 16.636 -4.660 -15.905 1.00 70.62 95 GLY A CA 1
ATOM 729 C C . GLY A 1 95 ? 17.157 -4.504 -14.467 1.00 70.62 95 GLY A C 1
ATOM 730 O O . GLY A 1 95 ? 18.350 -4.708 -14.260 1.00 70.62 95 GLY A O 1
ATOM 731 N N . ILE A 1 96 ? 16.315 -4.197 -13.468 1.00 71.44 96 ILE A N 1
ATOM 732 C CA . ILE A 1 96 ? 16.726 -4.228 -12.043 1.00 71.44 96 ILE A CA 1
ATOM 733 C C . ILE A 1 96 ? 16.539 -5.625 -11.443 1.00 71.44 96 ILE A C 1
ATOM 735 O O . ILE A 1 96 ? 17.356 -6.083 -10.645 1.00 71.44 96 ILE A O 1
ATOM 739 N N . PHE A 1 97 ? 15.477 -6.316 -11.850 1.00 67.56 97 PHE A N 1
ATOM 740 C CA . PHE A 1 97 ? 15.160 -7.663 -11.391 1.00 67.56 97 PHE A CA 1
ATOM 741 C C . PHE A 1 97 ? 15.022 -8.610 -12.579 1.00 67.56 97 PHE A C 1
ATOM 743 O O . PHE A 1 97 ? 14.527 -8.223 -13.639 1.00 67.56 97 PHE A O 1
ATOM 750 N N . GLU A 1 98 ? 15.437 -9.862 -12.372 1.00 66.44 98 GLU A N 1
ATOM 751 C CA . GLU A 1 98 ? 15.396 -10.929 -13.382 1.00 66.44 98 GLU A CA 1
ATOM 752 C C . GLU A 1 98 ? 13.973 -11.188 -13.892 1.00 66.44 98 GLU A C 1
ATOM 754 O O . GLU A 1 98 ? 13.783 -11.549 -15.051 1.00 66.44 98 GLU A O 1
ATOM 759 N N . ASN A 1 99 ? 12.965 -10.953 -13.046 1.00 63.28 99 ASN A N 1
ATOM 760 C CA . ASN A 1 99 ? 11.573 -11.179 -13.387 1.00 63.28 99 ASN A CA 1
ATOM 761 C C . ASN A 1 99 ? 10.716 -9.929 -13.161 1.00 63.28 99 ASN A C 1
ATOM 763 O O . ASN A 1 99 ? 10.681 -9.366 -12.067 1.00 63.28 99 ASN A O 1
ATOM 767 N N . GLN A 1 100 ? 9.973 -9.532 -14.193 1.00 66.44 100 GLN A N 1
ATOM 768 C CA . GLN A 1 100 ? 9.133 -8.329 -14.218 1.00 66.44 100 GLN A CA 1
ATOM 769 C C . GLN A 1 100 ? 7.686 -8.604 -13.781 1.00 66.44 100 GLN A C 1
ATOM 771 O O . GLN A 1 100 ? 6.725 -8.030 -14.300 1.00 66.44 100 GLN A O 1
ATOM 776 N N . VAL A 1 101 ? 7.515 -9.532 -12.840 1.00 74.44 101 VAL A N 1
ATOM 777 C CA . VAL A 1 101 ? 6.197 -9.959 -12.368 1.00 74.44 101 VAL A CA 1
ATOM 778 C C . VAL A 1 101 ? 5.627 -8.937 -11.391 1.00 74.44 101 VAL A C 1
ATOM 780 O O . VAL A 1 101 ? 6.300 -8.477 -10.466 1.00 74.44 101 VAL A O 1
ATOM 783 N N . GLU A 1 102 ? 4.357 -8.587 -11.602 1.00 78.56 102 GLU A N 1
ATOM 784 C CA . GLU A 1 102 ? 3.604 -7.798 -10.632 1.00 78.56 102 GLU A CA 1
ATOM 785 C C . GLU A 1 102 ? 3.565 -8.534 -9.298 1.00 78.56 102 GLU A C 1
ATOM 787 O O . GLU A 1 102 ? 3.156 -9.692 -9.219 1.00 78.56 102 GLU A O 1
ATOM 792 N N . THR A 1 103 ? 3.999 -7.846 -8.251 1.00 77.81 103 THR A N 1
ATOM 793 C CA . THR A 1 103 ? 4.100 -8.415 -6.915 1.00 77.81 103 THR A CA 1
ATOM 794 C C . THR A 1 103 ? 3.242 -7.615 -5.949 1.00 77.81 103 THR A C 1
ATOM 796 O O . THR A 1 103 ? 3.132 -6.387 -6.034 1.00 77.81 103 THR A O 1
ATOM 799 N N . VAL A 1 104 ? 2.611 -8.336 -5.029 1.00 81.81 104 VAL A N 1
ATOM 800 C CA . VAL A 1 104 ? 1.808 -7.771 -3.947 1.00 81.81 104 VAL A CA 1
ATOM 801 C C . VAL A 1 104 ? 2.626 -7.853 -2.664 1.00 81.81 104 VAL A C 1
ATOM 803 O O . VAL A 1 104 ? 3.207 -8.898 -2.375 1.00 81.81 104 VAL A O 1
ATOM 806 N N . SER A 1 105 ? 2.680 -6.766 -1.897 1.00 80.62 105 SER A N 1
ATOM 807 C CA . SER A 1 105 ? 3.353 -6.767 -0.597 1.00 80.62 105 SER A CA 1
ATOM 808 C C . SER A 1 105 ? 2.624 -7.610 0.445 1.00 80.62 105 SER A C 1
ATOM 810 O O . SER A 1 105 ? 1.475 -8.025 0.264 1.00 80.62 105 SER A O 1
ATOM 812 N N . ASN A 1 106 ? 3.253 -7.752 1.612 1.00 81.62 106 ASN A N 1
ATOM 813 C CA . ASN A 1 106 ? 2.534 -8.118 2.826 1.00 81.62 106 ASN A CA 1
ATOM 814 C C . ASN A 1 106 ? 1.356 -7.159 3.099 1.00 81.62 106 ASN A C 1
ATOM 816 O O . ASN A 1 106 ? 1.345 -5.992 2.690 1.00 81.62 106 ASN A O 1
ATOM 820 N N . VAL A 1 107 ? 0.359 -7.677 3.813 1.00 82.94 107 VAL A N 1
ATOM 821 C CA . VAL A 1 107 ? -0.777 -6.897 4.302 1.00 82.94 107 VAL A CA 1
ATOM 822 C C . VAL A 1 107 ? -0.407 -6.280 5.645 1.00 82.94 107 VAL A C 1
ATOM 824 O O . VAL A 1 107 ? -0.070 -7.007 6.576 1.00 82.94 107 VAL A O 1
ATOM 827 N N . GLN A 1 108 ? -0.524 -4.958 5.753 1.00 82.88 108 GLN A N 1
ATOM 828 C CA . GLN A 1 108 ? -0.397 -4.232 7.010 1.00 82.88 108 GLN A CA 1
ATOM 829 C C . GLN A 1 108 ? -1.795 -3.926 7.573 1.00 82.88 108 GLN A C 1
ATOM 831 O O . GLN A 1 108 ? -2.496 -3.068 7.024 1.00 82.88 108 GLN A O 1
ATOM 836 N N . PRO A 1 109 ? -2.235 -4.606 8.646 1.00 82.81 109 PRO A N 1
ATOM 837 C CA . PRO A 1 109 ? -3.424 -4.199 9.379 1.00 82.81 109 PRO A CA 1
ATOM 838 C C . PRO A 1 109 ? -3.125 -2.941 10.204 1.00 82.81 109 PRO A C 1
ATOM 840 O O . PRO A 1 109 ? -2.121 -2.877 10.913 1.00 82.81 109 PRO A O 1
ATOM 843 N N . ILE A 1 110 ? -4.014 -1.955 10.124 1.00 83.56 110 ILE A N 1
ATOM 844 C CA . ILE A 1 110 ? -4.053 -0.796 11.014 1.00 83.56 110 ILE A CA 1
ATOM 845 C C . ILE A 1 110 ? -5.330 -0.909 11.837 1.00 83.56 110 ILE A C 1
ATOM 847 O O . ILE A 1 110 ? -6.436 -0.673 11.342 1.00 83.56 110 ILE A O 1
ATOM 851 N N . VAL A 1 111 ? -5.164 -1.329 13.083 1.00 83.56 111 VAL A N 1
ATOM 852 C CA . VAL A 1 111 ? -6.232 -1.543 14.052 1.00 83.56 111 VAL A CA 1
ATOM 853 C C . VAL A 1 111 ? -6.440 -0.261 14.840 1.00 83.56 111 VAL A C 1
ATOM 855 O O . VAL A 1 111 ? -5.484 0.395 15.258 1.00 83.56 111 VAL A O 1
ATOM 858 N N . LEU A 1 112 ? -7.704 0.099 15.050 1.00 79.56 112 LEU A N 1
ATOM 859 C CA . LEU A 1 112 ? -8.007 1.146 16.007 1.00 79.56 112 LEU A CA 1
ATOM 860 C C . LEU A 1 112 ? -7.888 0.595 17.419 1.00 79.56 112 LEU A C 1
ATOM 862 O O . LEU A 1 112 ? -8.638 -0.303 17.800 1.00 79.56 112 LEU A O 1
ATOM 866 N N . GLU A 1 113 ? -6.988 1.170 18.204 1.00 76.25 113 GLU A N 1
ATOM 867 C CA . GLU A 1 113 ? -7.082 1.036 19.644 1.00 76.25 113 GLU A CA 1
ATOM 868 C C . GLU A 1 113 ? -8.286 1.855 20.099 1.00 76.25 113 GLU A C 1
ATOM 870 O O . GLU A 1 113 ? -8.348 3.083 19.945 1.00 76.25 113 GLU A O 1
ATOM 875 N N . GLU A 1 114 ? -9.277 1.158 20.653 1.00 63.50 114 GLU A N 1
ATOM 876 C CA . GLU A 1 114 ? -10.228 1.811 21.532 1.00 63.50 114 GLU A CA 1
ATOM 877 C C . GLU A 1 114 ? -9.420 2.505 22.631 1.00 63.50 114 GLU A C 1
ATOM 879 O O . GLU A 1 114 ? -8.463 1.935 23.159 1.00 63.50 114 GLU A O 1
ATOM 884 N N . ASN A 1 115 ? -9.754 3.760 22.956 1.00 50.81 115 ASN A N 1
ATOM 885 C CA . ASN A 1 115 ? -9.223 4.365 24.171 1.00 50.81 115 ASN A CA 1
ATOM 886 C C . ASN A 1 115 ? -9.633 3.420 25.302 1.00 50.81 115 ASN A C 1
ATOM 888 O O . ASN A 1 115 ? -10.782 3.462 25.746 1.00 50.81 115 ASN A O 1
ATOM 892 N N . VAL A 1 116 ? -8.708 2.585 25.778 1.00 57.34 116 VAL A N 1
ATOM 893 C CA . VAL A 1 116 ? -8.843 1.957 27.081 1.00 57.34 116 VAL A CA 1
ATOM 894 C C . VAL A 1 116 ? -8.748 3.129 28.041 1.00 57.34 116 VAL A C 1
ATOM 896 O O . VAL A 1 116 ? -7.669 3.548 28.458 1.00 57.34 116 VAL A O 1
ATOM 899 N N . ALA A 1 117 ? -9.895 3.757 28.295 1.00 51.34 117 ALA A N 1
ATOM 900 C CA . ALA A 1 117 ? -10.063 4.687 29.379 1.00 51.34 117 ALA A CA 1
ATOM 901 C C . ALA A 1 117 ? -9.729 3.874 30.623 1.00 51.34 117 ALA A C 1
ATOM 903 O O . ALA A 1 117 ? -10.554 3.096 31.100 1.00 51.34 117 ALA A O 1
ATOM 904 N N . SER A 1 118 ? -8.478 3.992 31.070 1.00 45.50 118 SER A N 1
ATOM 905 C CA . SER A 1 118 ? -7.974 3.413 32.302 1.00 45.50 118 SER A CA 1
ATOM 906 C C . SER A 1 118 ? -8.917 3.824 33.420 1.00 45.50 118 SER A C 1
ATOM 908 O O . SER A 1 118 ? -8.797 4.904 33.996 1.00 45.50 118 SER A O 1
ATOM 910 N N . THR A 1 119 ? -9.887 2.967 33.717 1.00 49.59 119 THR A N 1
ATOM 911 C CA . THR A 1 119 ? -10.718 3.069 34.905 1.00 49.59 119 THR A CA 1
ATOM 912 C C . THR A 1 119 ? -9.818 2.606 36.035 1.00 49.59 119 THR A C 1
ATOM 914 O O . THR A 1 119 ? -9.791 1.440 36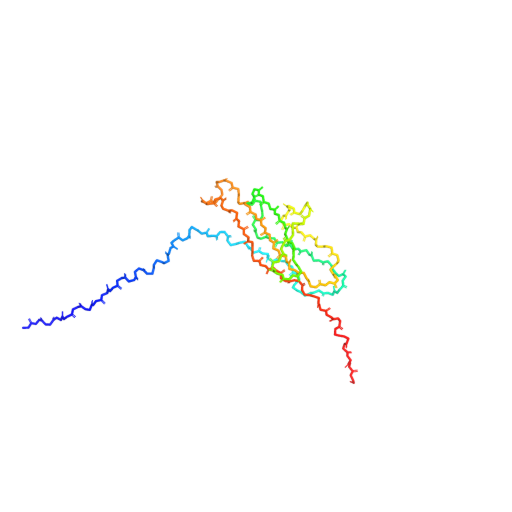.419 1.00 49.59 119 THR A O 1
ATOM 917 N N . LYS A 1 120 ? -8.974 3.525 36.508 1.00 48.22 120 LYS A N 1
ATOM 918 C CA . LYS A 1 120 ? -8.221 3.326 37.736 1.00 48.22 120 LYS A CA 1
ATOM 919 C C . LYS A 1 120 ? -9.238 3.433 38.873 1.00 48.22 120 LYS A C 1
ATOM 921 O O . LYS A 1 120 ? -9.668 4.532 39.214 1.00 48.22 120 LYS A O 1
ATOM 926 N N . LYS A 1 121 ? -9.700 2.267 39.323 1.00 42.88 121 LYS A N 1
ATOM 927 C CA . LYS A 1 121 ? -10.493 2.077 40.539 1.00 42.88 121 LYS A CA 1
ATOM 928 C C . LYS A 1 121 ? -9.674 2.446 41.774 1.00 42.88 121 LYS A C 1
ATOM 930 O O . LYS A 1 121 ? -8.436 2.253 41.727 1.00 42.88 121 LYS A O 1
#

Radius of gyration: 22.57 Å; chains: 1; bounding box: 47×71×57 Å

Sequence (121 aa):
MGFFVKIIAQSVASDEIIIAPILHINILEGSSNIKSGEKVVLKTNGGDAFSTLQWQLSLDGKVWQNVPKANGNNFETAALTQTHFFRVVCRPIDGIFENQVETVSNVQPIVLEENVASTKK

pLDDT: mean 73.08, std 17.29, range [36.41, 93.38]

Foldseek 3Di:
DDDDDDDDDPPPPVPPVPPFPAPAKAFPAWALEAAQQDKIKTAIPCAPQFPWKWKWKDQPVPDIDTDPPPTHRIDIDGRHRAKMKMKMWTFGDPPPGPDRDTDIYDIRIRGYDDPPPPPPD

Secondary structure (DSSP, 8-state):
--------------------------EEE--SEEETT---EEEETTGGGEEEEEEEEESSSSS-EEPTT--SSEEEPP--SS-EEEEEEEEEPBTTBS----EEPPPEEEEEEP-------